Protein AF-A0A1C7MEY6-F1 (afdb_monomer_lite)

Structure (mmCIF, N/CA/C/O backbone):
data_AF-A0A1C7MEY6-F1
#
_entry.id   AF-A0A1C7MEY6-F1
#
loop_
_atom_site.group_PDB
_atom_site.id
_atom_site.type_symbol
_atom_site.label_atom_id
_atom_site.label_alt_id
_atom_site.label_comp_id
_atom_site.label_asym_id
_atom_site.label_entity_id
_atom_site.label_seq_id
_atom_site.pdbx_PDB_ins_code
_atom_site.Cartn_x
_atom_site.Cartn_y
_atom_site.Cartn_z
_atom_site.occupancy
_atom_site.B_iso_or_equiv
_atom_site.auth_seq_id
_atom_site.auth_comp_id
_atom_site.auth_asym_id
_atom_site.auth_atom_id
_atom_site.pdbx_PDB_model_num
ATOM 1 N N . MET A 1 1 ? 3.819 -22.939 17.090 1.00 48.06 1 MET A N 1
ATOM 2 C CA . MET A 1 1 ? 5.158 -22.625 16.542 1.00 48.06 1 MET A CA 1
ATOM 3 C C . MET A 1 1 ? 5.242 -21.118 16.345 1.00 48.06 1 MET A C 1
ATOM 5 O O . MET A 1 1 ? 4.515 -20.594 15.515 1.00 48.06 1 MET A O 1
ATOM 9 N N . ILE A 1 2 ? 6.029 -20.405 17.155 1.00 56.19 2 ILE A N 1
ATOM 10 C CA . ILE A 1 2 ? 6.169 -18.945 17.036 1.00 56.19 2 ILE A CA 1
ATOM 11 C C . ILE A 1 2 ? 7.310 -18.675 16.053 1.00 56.19 2 ILE A C 1
ATOM 13 O O . ILE A 1 2 ? 8.480 -18.880 16.376 1.00 56.19 2 ILE A O 1
ATOM 17 N N . ILE A 1 3 ? 6.965 -18.280 14.828 1.00 60.28 3 ILE A N 1
ATOM 18 C CA . ILE A 1 3 ? 7.944 -17.918 13.801 1.00 60.28 3 ILE A CA 1
ATOM 19 C C . ILE A 1 3 ? 8.530 -16.557 14.187 1.00 60.28 3 ILE A C 1
ATOM 21 O O . ILE A 1 3 ? 7.799 -15.582 14.352 1.00 60.28 3 ILE A O 1
ATOM 25 N N . LYS A 1 4 ? 9.855 -16.491 14.370 1.00 66.38 4 LYS A N 1
ATOM 26 C CA . LYS A 1 4 ? 10.546 -15.222 14.644 1.00 66.38 4 LYS A CA 1
ATOM 27 C C . LYS A 1 4 ? 10.283 -14.245 13.481 1.00 66.38 4 LYS A C 1
ATOM 29 O O . LYS A 1 4 ? 10.311 -14.696 12.338 1.00 66.38 4 LYS A O 1
ATOM 34 N N . PRO A 1 5 ? 10.099 -12.933 13.723 1.00 56.31 5 PRO A N 1
ATOM 35 C CA . PRO A 1 5 ? 9.777 -11.957 12.672 1.00 56.31 5 PRO A CA 1
ATOM 36 C C . PRO A 1 5 ? 10.728 -12.004 11.467 1.00 56.31 5 PRO A C 1
ATOM 38 O O . PRO A 1 5 ? 10.293 -11.853 10.333 1.00 56.31 5 PRO A O 1
ATOM 41 N N . ASN A 1 6 ? 12.007 -12.311 11.700 1.00 60.78 6 ASN A N 1
ATOM 42 C CA . ASN A 1 6 ? 13.038 -12.400 10.662 1.00 60.78 6 ASN A CA 1
ATOM 43 C C . ASN A 1 6 ? 12.956 -13.669 9.788 1.00 60.78 6 ASN A C 1
ATOM 45 O O . ASN A 1 6 ? 13.716 -13.792 8.835 1.00 60.78 6 ASN A O 1
ATOM 49 N N . HIS A 1 7 ? 12.068 -14.614 10.105 1.00 66.75 7 HIS A N 1
ATOM 50 C CA . HIS A 1 7 ? 11.849 -15.844 9.336 1.00 66.75 7 HIS A CA 1
ATOM 51 C C . HIS A 1 7 ? 10.564 -15.816 8.503 1.00 66.75 7 HIS A C 1
ATOM 53 O O . HIS A 1 7 ? 10.300 -16.771 7.778 1.00 66.75 7 HIS A O 1
ATOM 59 N N . VAL A 1 8 ? 9.758 -14.751 8.591 1.00 67.25 8 VAL A N 1
ATOM 60 C CA . VAL A 1 8 ? 8.587 -14.597 7.722 1.00 67.25 8 VAL A CA 1
ATOM 61 C C . VAL A 1 8 ? 9.053 -13.941 6.419 1.00 67.25 8 VAL A C 1
ATOM 63 O O . VAL A 1 8 ? 9.428 -12.762 6.437 1.00 67.25 8 VAL A O 1
ATOM 66 N N . PRO A 1 9 ? 9.063 -14.668 5.287 1.00 68.50 9 PRO A N 1
ATOM 67 C CA . PRO A 1 9 ? 9.453 -14.083 4.014 1.00 68.50 9 PRO 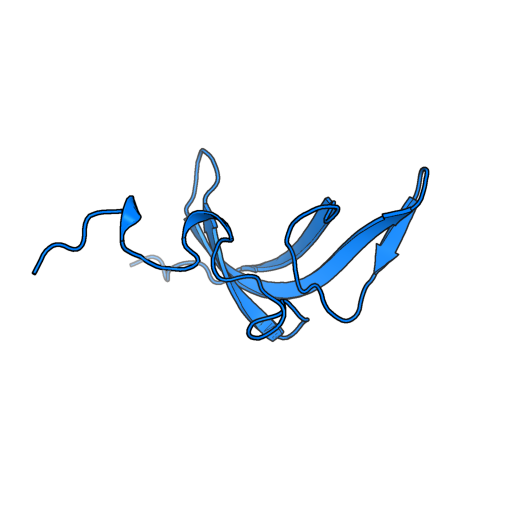A CA 1
ATOM 68 C C . PRO A 1 9 ? 8.537 -12.900 3.683 1.00 68.50 9 PRO A C 1
ATOM 70 O O . PRO A 1 9 ? 7.351 -12.900 4.009 1.00 68.50 9 PRO A O 1
ATOM 73 N N . ASN A 1 10 ? 9.095 -11.875 3.040 1.00 68.62 10 ASN A N 1
ATOM 74 C CA . ASN A 1 10 ? 8.367 -10.691 2.571 1.00 68.62 10 ASN A CA 1
ATOM 75 C C . ASN A 1 10 ? 7.758 -9.789 3.662 1.00 68.62 10 ASN A C 1
ATOM 77 O O . ASN A 1 10 ? 7.041 -8.842 3.335 1.00 68.62 10 ASN A O 1
ATOM 81 N N . ILE A 1 11 ? 8.068 -9.992 4.949 1.00 75.38 11 ILE A N 1
ATOM 82 C CA . ILE A 1 11 ? 7.592 -9.082 6.005 1.00 75.38 11 ILE A CA 1
ATOM 83 C C . ILE A 1 11 ? 8.165 -7.667 5.834 1.00 75.38 11 ILE A C 1
ATOM 85 O O . ILE A 1 11 ? 7.443 -6.679 5.965 1.00 75.38 11 ILE A O 1
ATOM 89 N N . ALA A 1 12 ? 9.442 -7.571 5.445 1.00 76.25 12 ALA A N 1
ATOM 90 C CA . ALA A 1 12 ? 10.113 -6.304 5.163 1.00 76.25 12 ALA A CA 1
ATOM 91 C C . ALA A 1 12 ? 9.508 -5.597 3.940 1.00 76.25 12 ALA A C 1
ATOM 93 O O . ALA A 1 12 ? 9.414 -4.372 3.921 1.00 76.25 12 ALA A O 1
ATOM 94 N N . SER A 1 13 ? 9.038 -6.366 2.952 1.00 81.62 13 SER A N 1
ATOM 95 C CA . SER A 1 13 ? 8.363 -5.834 1.768 1.00 81.62 13 SER A CA 1
ATOM 96 C C . SER A 1 13 ? 6.859 -5.639 1.949 1.00 81.62 13 SER A C 1
ATOM 98 O O . SER A 1 13 ? 6.186 -5.210 1.014 1.00 81.62 13 SER A O 1
ATOM 100 N N . ARG A 1 14 ? 6.318 -5.931 3.144 1.00 87.12 14 ARG A N 1
ATOM 101 C CA . ARG A 1 14 ? 4.873 -5.932 3.440 1.00 87.12 14 ARG A CA 1
ATOM 102 C C . ARG A 1 14 ? 4.074 -6.790 2.452 1.00 87.12 14 ARG A C 1
ATOM 104 O O . ARG A 1 14 ? 2.959 -6.439 2.086 1.00 87.12 14 ARG A O 1
ATOM 111 N N . ASN A 1 15 ? 4.675 -7.892 2.008 1.00 88.31 15 ASN A N 1
ATOM 112 C CA . ASN A 1 15 ? 4.161 -8.781 0.969 1.00 88.31 15 ASN A CA 1
ATOM 113 C C . ASN A 1 15 ? 3.939 -8.125 -0.409 1.00 88.31 15 ASN A C 1
ATOM 115 O O . ASN A 1 15 ? 3.245 -8.694 -1.243 1.00 88.31 15 ASN A O 1
ATOM 119 N N . VAL A 1 16 ? 4.549 -6.968 -0.679 1.00 91.12 16 VAL A N 1
ATOM 120 C CA . VAL A 1 16 ? 4.528 -6.333 -2.004 1.00 91.12 16 VAL A CA 1
ATOM 121 C C . VAL A 1 16 ? 5.747 -6.802 -2.793 1.00 91.12 16 VAL A C 1
ATOM 123 O O . VAL A 1 16 ? 6.885 -6.571 -2.380 1.00 91.12 16 VAL A O 1
ATOM 126 N N . SER A 1 17 ? 5.520 -7.488 -3.910 1.00 91.44 17 SER A N 1
ATOM 127 C CA . SER A 1 17 ? 6.580 -8.039 -4.766 1.00 91.44 17 SER A CA 1
ATOM 128 C C . SER A 1 17 ? 6.118 -8.150 -6.222 1.00 91.44 17 SER A C 1
ATOM 130 O O . SER A 1 17 ? 4.978 -7.827 -6.535 1.00 91.44 17 SER A O 1
ATOM 132 N N . GLN A 1 18 ? 6.978 -8.639 -7.121 1.00 90.62 18 GLN A N 1
ATOM 133 C CA . GLN A 1 18 ? 6.574 -8.945 -8.502 1.00 90.62 18 GLN A CA 1
ATOM 134 C C . GLN A 1 18 ? 5.513 -10.049 -8.589 1.00 90.62 18 GLN A C 1
ATOM 136 O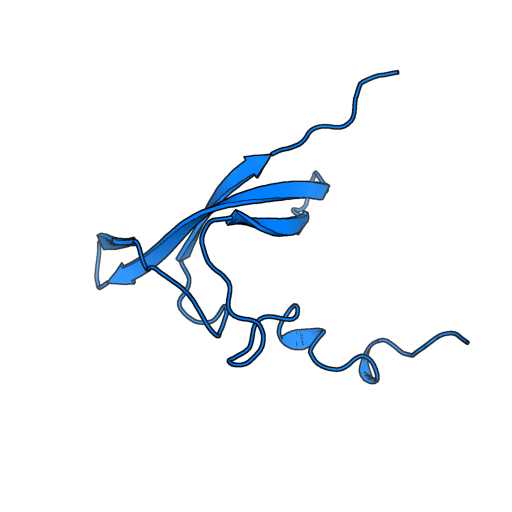 O . GLN A 1 18 ? 4.710 -10.040 -9.511 1.00 90.62 18 GLN A O 1
ATOM 141 N N . ILE A 1 19 ? 5.505 -10.982 -7.633 1.00 91.81 19 ILE A N 1
ATOM 142 C CA . ILE A 1 19 ? 4.533 -12.083 -7.583 1.00 91.81 19 ILE A CA 1
ATOM 143 C C . ILE A 1 19 ? 3.217 -11.602 -6.954 1.00 91.81 19 ILE A C 1
ATOM 145 O O . ILE A 1 19 ? 2.143 -12.009 -7.380 1.00 91.81 19 ILE A O 1
ATOM 149 N N . ASN A 1 20 ? 3.314 -10.702 -5.970 1.00 91.56 20 ASN A N 1
ATOM 150 C CA . ASN A 1 20 ? 2.182 -10.111 -5.256 1.00 91.56 20 ASN A CA 1
ATOM 151 C C . ASN A 1 20 ? 2.205 -8.577 -5.409 1.00 91.56 20 ASN A C 1
ATOM 153 O O . ASN A 1 20 ? 2.595 -7.877 -4.464 1.00 91.56 20 ASN A O 1
ATOM 157 N N . PRO A 1 21 ? 1.881 -8.031 -6.595 1.00 94.50 21 PRO A N 1
ATOM 158 C CA . PRO A 1 21 ? 1.835 -6.590 -6.791 1.00 94.50 21 PRO 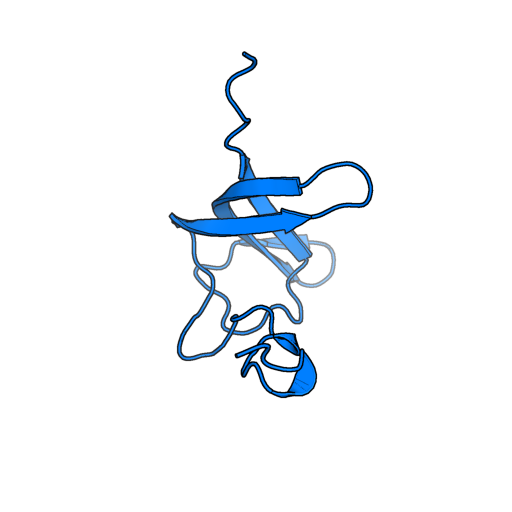A CA 1
ATOM 159 C C . PRO A 1 21 ? 0.602 -5.986 -6.110 1.00 94.50 21 PRO A C 1
ATOM 161 O O . PRO A 1 21 ? -0.432 -6.631 -5.958 1.00 94.50 21 PRO A O 1
ATOM 164 N N . LEU A 1 22 ? 0.696 -4.715 -5.723 1.00 94.38 22 LEU A N 1
ATOM 165 C CA . LEU A 1 22 ? -0.473 -3.934 -5.323 1.00 94.38 22 LEU A CA 1
ATOM 166 C C . LEU A 1 22 ? -1.172 -3.384 -6.559 1.00 94.38 22 LEU A C 1
ATOM 168 O O . LEU A 1 22 ? -0.516 -2.776 -7.396 1.00 94.38 22 LEU A O 1
ATOM 172 N N . HIS A 1 23 ? -2.488 -3.506 -6.625 1.00 96.00 23 HIS A N 1
ATOM 173 C CA . HIS A 1 23 ? -3.333 -2.908 -7.657 1.00 96.00 23 HIS A CA 1
ATOM 174 C C . HIS A 1 23 ? -4.675 -2.469 -7.037 1.00 96.00 23 HIS A C 1
ATOM 176 O O . HIS A 1 23 ? -4.985 -2.858 -5.902 1.00 96.00 23 HIS A O 1
ATOM 182 N N . PRO A 1 24 ? -5.488 -1.645 -7.723 1.00 97.25 24 PRO A N 1
ATOM 183 C CA . PRO A 1 24 ? -6.854 -1.373 -7.285 1.00 97.25 24 PRO A CA 1
ATOM 184 C C . PRO A 1 24 ? -7.642 -2.678 -7.083 1.00 97.25 24 PRO A C 1
ATOM 186 O O . PRO A 1 24 ? -7.472 -3.634 -7.841 1.00 97.25 24 PRO A O 1
ATOM 189 N N . GLY A 1 25 ? -8.462 -2.734 -6.036 1.00 97.00 25 GLY A N 1
ATOM 190 C CA . GLY A 1 25 ? -9.178 -3.933 -5.589 1.00 97.00 25 GLY A CA 1
ATOM 191 C C . GLY A 1 25 ? -8.404 -4.818 -4.603 1.00 97.00 25 GLY A C 1
ATOM 192 O O . GLY A 1 25 ? -8.999 -5.695 -3.981 1.00 97.00 25 GLY A O 1
ATOM 193 N N . CYS A 1 26 ? -7.097 -4.602 -4.395 1.00 95.38 26 CYS A N 1
ATOM 194 C CA . CYS A 1 26 ? -6.378 -5.294 -3.321 1.00 95.38 26 CYS A CA 1
ATOM 195 C C . CYS A 1 26 ? -6.881 -4.852 -1.941 1.00 95.38 26 CYS A C 1
ATOM 197 O O . CYS A 1 26 ? -7.113 -3.665 -1.702 1.00 95.38 26 CYS A O 1
ATOM 199 N N . PHE A 1 27 ? -6.933 -5.791 -0.996 1.00 94.75 27 PHE A N 1
ATOM 200 C CA . PHE A 1 27 ? -7.206 -5.496 0.409 1.00 94.75 27 PHE A CA 1
ATOM 201 C C . PHE A 1 27 ? -5.909 -5.282 1.184 1.00 94.75 27 PHE A C 1
ATOM 203 O O . PHE A 1 27 ? -4.944 -6.034 1.042 1.00 94.75 27 PHE A O 1
ATOM 210 N N . VAL A 1 28 ? -5.892 -4.257 2.032 1.00 92.38 28 VAL A N 1
ATOM 211 C CA . VAL A 1 28 ? -4.735 -3.881 2.841 1.00 92.38 28 VAL A CA 1
ATOM 212 C C . VAL A 1 28 ? -5.109 -3.726 4.304 1.00 92.38 28 VAL A C 1
ATOM 214 O O . VAL A 1 28 ? -6.177 -3.227 4.657 1.00 92.38 28 VAL A O 1
ATOM 217 N N . ILE A 1 29 ? -4.166 -4.110 5.158 1.00 92.19 29 ILE A N 1
ATOM 218 C CA . ILE A 1 29 ? -4.172 -3.779 6.576 1.00 92.19 29 ILE A CA 1
ATOM 219 C C . ILE A 1 29 ? -3.228 -2.597 6.760 1.00 92.19 29 ILE A C 1
ATOM 221 O O . ILE A 1 29 ? -2.020 -2.706 6.549 1.00 92.19 29 ILE A O 1
ATOM 225 N N . MET A 1 30 ? -3.776 -1.460 7.163 1.00 88.25 30 MET A N 1
ATOM 226 C CA . MET A 1 30 ? -3.025 -0.230 7.356 1.00 88.25 30 MET A CA 1
ATOM 227 C C . MET A 1 30 ? -2.987 0.137 8.830 1.00 88.25 30 MET A C 1
ATOM 229 O O . MET A 1 30 ? -3.985 0.060 9.541 1.00 88.25 30 MET A O 1
ATOM 233 N N . LYS A 1 31 ? -1.818 0.579 9.289 1.00 87.44 31 LYS A N 1
ATOM 234 C CA . LYS A 1 31 ? -1.605 1.044 10.657 1.00 87.44 31 LYS A CA 1
ATOM 235 C C . LYS A 1 31 ? -0.937 2.407 10.623 1.00 87.44 31 LYS A C 1
ATOM 237 O O . LYS A 1 31 ? 0.125 2.567 10.023 1.00 87.44 31 LYS A O 1
ATOM 242 N N . ASN A 1 32 ? -1.546 3.382 11.287 1.00 84.94 32 ASN A N 1
ATOM 243 C CA . ASN A 1 32 ? -0.909 4.654 11.613 1.00 84.94 32 ASN A CA 1
ATOM 244 C C . ASN A 1 32 ? -0.715 4.758 13.141 1.00 84.94 32 ASN A C 1
ATOM 246 O O . ASN A 1 32 ? -0.952 3.797 13.871 1.00 84.94 32 ASN A O 1
ATOM 250 N N . LYS A 1 33 ? -0.247 5.911 13.641 1.00 90.56 33 LYS A N 1
ATOM 251 C CA . LYS A 1 33 ? 0.009 6.105 15.083 1.00 90.56 33 LYS A CA 1
ATOM 252 C C . LYS A 1 33 ? -1.247 5.999 15.962 1.00 90.56 33 LYS A C 1
ATOM 254 O O . LYS A 1 33 ? -1.111 5.758 17.152 1.00 90.56 33 LYS A O 1
ATOM 259 N N . LYS A 1 34 ? -2.436 6.227 15.400 1.00 88.81 34 LYS A N 1
ATOM 260 C CA . LYS A 1 34 ? -3.704 6.318 16.138 1.00 88.81 34 LYS A CA 1
ATOM 261 C C . LYS A 1 34 ? -4.602 5.103 15.925 1.00 88.81 34 LYS A C 1
ATOM 263 O O . LYS A 1 34 ? -5.271 4.674 16.853 1.00 88.81 34 LYS A O 1
ATOM 268 N N . CYS A 1 35 ? -4.635 4.569 14.708 1.00 85.19 35 CYS A N 1
ATOM 269 C CA . CYS A 1 35 ? -5.625 3.590 14.286 1.00 85.19 35 CYS A CA 1
ATOM 270 C C . CYS A 1 35 ? -5.007 2.518 13.390 1.00 85.19 35 CYS A C 1
ATOM 272 O O . CYS A 1 35 ? -4.029 2.746 12.669 1.00 85.19 35 CYS A O 1
ATOM 274 N N . MET A 1 36 ? -5.652 1.358 13.406 1.00 90.44 36 MET A N 1
ATOM 275 C CA . MET A 1 36 ? -5.461 0.281 12.450 1.00 90.44 36 MET A CA 1
ATOM 276 C C . MET A 1 36 ? -6.780 0.079 11.714 1.00 90.44 36 MET A C 1
ATOM 278 O O . MET A 1 36 ? -7.838 0.112 12.336 1.00 90.44 36 MET A O 1
ATOM 282 N N . TYR A 1 37 ? -6.717 -0.081 10.401 1.00 89.12 37 TYR A N 1
ATOM 283 C CA . TYR A 1 37 ? -7.893 -0.235 9.560 1.00 89.12 37 TYR A CA 1
ATOM 284 C C . TYR A 1 37 ? -7.641 -1.263 8.463 1.00 89.12 37 TYR A C 1
ATOM 286 O O . TYR A 1 37 ? -6.513 -1.436 7.995 1.00 89.12 37 TYR A O 1
ATOM 294 N N . ILE A 1 38 ? -8.715 -1.938 8.067 1.00 93.12 38 ILE A N 1
ATOM 295 C CA . ILE A 1 38 ? -8.757 -2.775 6.872 1.00 93.12 38 ILE A CA 1
ATOM 296 C C . ILE A 1 38 ? -9.397 -1.929 5.776 1.00 93.12 38 ILE A C 1
ATOM 298 O O . ILE A 1 38 ? -10.353 -1.195 6.029 1.00 93.12 38 ILE A O 1
ATOM 302 N N . GLY A 1 39 ? -8.864 -1.992 4.564 1.00 94.88 39 GLY A N 1
ATOM 303 C CA . GLY A 1 39 ? -9.428 -1.260 3.442 1.00 94.88 39 GLY A CA 1
ATOM 304 C C . GLY A 1 39 ? -9.139 -1.906 2.102 1.00 94.88 39 GLY A C 1
ATOM 305 O O . GLY A 1 39 ? -8.305 -2.800 1.998 1.00 94.88 39 GLY A O 1
ATOM 306 N N . GLU A 1 40 ? -9.837 -1.428 1.085 1.00 97.25 40 GLU A N 1
ATOM 307 C CA . GLU A 1 40 ? -9.655 -1.786 -0.318 1.00 97.25 40 GLU A CA 1
ATOM 308 C C . GLU A 1 40 ? -8.951 -0.630 -1.043 1.00 97.25 40 GLU A C 1
ATOM 310 O O . GLU A 1 40 ? -9.308 0.541 -0.860 1.00 97.25 40 GLU A O 1
ATOM 315 N N . ILE A 1 41 ? -7.942 -0.944 -1.856 1.00 96.31 41 ILE A N 1
ATOM 316 C CA . ILE A 1 41 ? -7.245 0.042 -2.685 1.00 96.31 41 ILE A CA 1
ATOM 317 C C . ILE A 1 41 ? -8.163 0.490 -3.819 1.00 96.31 41 ILE A C 1
ATOM 319 O O . ILE A 1 41 ? -8.602 -0.321 -4.625 1.00 96.31 41 ILE A O 1
ATOM 323 N N . LEU A 1 42 ? -8.398 1.797 -3.916 1.00 97.50 42 LEU A N 1
ATOM 324 C CA . LEU A 1 42 ? -9.138 2.410 -5.020 1.00 97.50 42 LEU A CA 1
ATOM 325 C C . LEU A 1 42 ? -8.204 2.914 -6.123 1.00 97.50 42 LEU A C 1
ATOM 327 O O . LEU A 1 42 ? -8.535 2.811 -7.298 1.00 97.50 42 LEU A O 1
ATOM 331 N N . ASP A 1 43 ? -7.048 3.467 -5.748 1.00 97.19 43 ASP A N 1
ATOM 332 C CA . ASP A 1 43 ? -6.051 3.978 -6.690 1.00 97.19 43 ASP A CA 1
ATOM 333 C C . ASP A 1 43 ? -4.663 4.068 -6.027 1.00 97.19 43 ASP A C 1
ATOM 335 O O . ASP A 1 43 ? -4.540 4.154 -4.797 1.00 97.19 43 ASP A O 1
ATOM 339 N N . LEU A 1 44 ? -3.615 4.047 -6.848 1.00 96.25 44 LEU A N 1
ATOM 340 C CA . LEU A 1 44 ? -2.204 4.025 -6.461 1.00 96.25 44 LEU A CA 1
ATOM 341 C C . LEU A 1 44 ? -1.478 5.184 -7.123 1.00 96.25 44 LEU A C 1
ATOM 343 O O . LEU A 1 44 ? -1.572 5.347 -8.333 1.00 96.25 44 LEU A O 1
ATOM 347 N N . TYR A 1 45 ? -0.673 5.932 -6.368 1.00 96.12 45 TYR A N 1
ATOM 348 C CA . TYR A 1 45 ? 0.014 7.101 -6.915 1.00 96.12 45 TYR A CA 1
ATOM 349 C C . TYR A 1 45 ? 1.523 7.049 -6.726 1.00 96.12 45 TYR A C 1
ATOM 351 O O . TYR A 1 45 ? 2.028 6.853 -5.615 1.00 96.12 45 TYR A O 1
ATOM 359 N N . LYS A 1 46 ? 2.257 7.338 -7.802 1.00 94.50 46 LYS A N 1
ATOM 360 C CA . LYS A 1 46 ? 3.699 7.612 -7.762 1.00 94.50 46 LYS A CA 1
ATOM 361 C C . LYS A 1 46 ? 3.977 9.084 -8.021 1.00 94.50 46 LYS A C 1
ATOM 363 O O . LYS A 1 46 ? 3.290 9.734 -8.809 1.00 94.50 46 LYS A O 1
ATOM 368 N N . LYS A 1 47 ? 5.012 9.608 -7.366 1.00 91.38 47 LYS A N 1
ATOM 369 C CA . LYS A 1 47 ? 5.476 10.976 -7.590 1.00 91.38 47 LYS A CA 1
ATOM 370 C C . LYS A 1 47 ? 6.234 11.030 -8.909 1.00 91.38 47 LYS A C 1
ATOM 372 O O . LYS A 1 47 ? 7.219 10.322 -9.093 1.00 91.38 47 LYS A O 1
ATOM 377 N N . 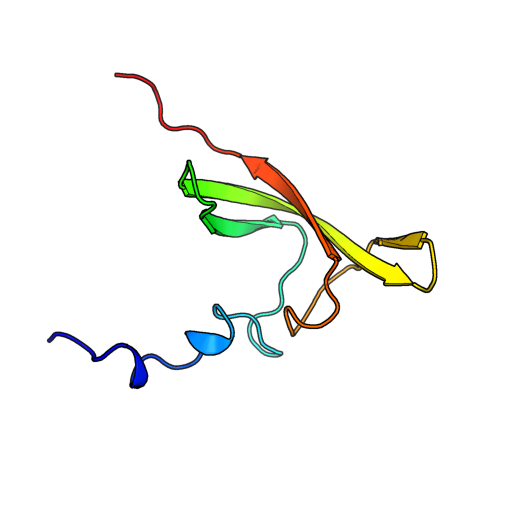VAL A 1 48 ? 5.793 11.910 -9.796 1.00 88.75 48 VAL A N 1
ATOM 378 C CA . VAL A 1 48 ? 6.458 12.245 -11.054 1.00 88.75 48 VAL A CA 1
ATOM 379 C C . VAL A 1 48 ? 6.786 13.735 -10.991 1.00 88.75 48 VAL A C 1
ATOM 381 O O . VAL A 1 48 ? 5.923 14.595 -11.180 1.00 88.75 48 VAL A O 1
ATOM 384 N N . SER A 1 49 ? 8.042 14.055 -10.661 1.00 87.75 49 SER A N 1
ATOM 385 C CA . SER A 1 49 ? 8.497 15.430 -10.403 1.00 87.75 49 SER A CA 1
ATOM 386 C C . SER A 1 49 ? 7.681 16.117 -9.289 1.00 87.75 49 SER A C 1
ATOM 388 O O . SER A 1 49 ? 7.757 15.704 -8.132 1.00 87.75 49 SER A O 1
ATOM 390 N N . ARG A 1 50 ? 6.902 17.160 -9.605 1.00 90.56 50 ARG A N 1
ATOM 391 C CA . ARG A 1 50 ? 6.031 17.896 -8.666 1.00 90.56 50 ARG A CA 1
ATOM 392 C C . ARG A 1 50 ? 4.572 17.428 -8.678 1.00 90.56 50 ARG A C 1
ATOM 394 O O . ARG A 1 50 ? 3.750 18.024 -7.993 1.00 90.56 50 ARG A O 1
ATOM 401 N N . ARG A 1 51 ? 4.236 16.405 -9.469 1.00 90.12 51 ARG A N 1
ATOM 402 C CA . ARG A 1 51 ? 2.873 15.868 -9.602 1.00 90.12 51 ARG A CA 1
ATOM 403 C C . ARG A 1 51 ? 2.830 14.404 -9.183 1.00 90.12 51 ARG A C 1
ATOM 405 O O . ARG A 1 51 ? 3.867 13.772 -8.991 1.00 90.12 51 ARG A O 1
ATOM 412 N N . HIS A 1 52 ? 1.623 13.871 -9.054 1.00 92.75 52 HIS A N 1
ATOM 413 C CA . HIS A 1 52 ? 1.389 12.477 -8.708 1.00 92.75 52 HIS A CA 1
ATOM 414 C C . HIS A 1 52 ? 0.502 11.843 -9.771 1.00 92.75 52 HIS A C 1
ATOM 416 O O . HIS A 1 52 ? -0.551 12.384 -10.099 1.00 92.75 52 HIS A O 1
ATOM 422 N N . GLY A 1 53 ? 0.981 10.747 -10.354 1.00 93.19 53 GLY A N 1
ATOM 423 C CA . GLY A 1 53 ? 0.281 10.011 -11.402 1.00 93.19 53 GLY A CA 1
ATOM 424 C C . GLY A 1 53 ? -0.289 8.712 -10.855 1.00 93.19 53 GLY A C 1
ATOM 425 O O . GLY A 1 53 ? 0.399 8.030 -10.089 1.00 93.19 53 GLY A O 1
ATOM 426 N N . SER A 1 54 ? -1.521 8.393 -11.255 1.00 95.00 54 SER A N 1
ATOM 427 C CA . SER A 1 54 ? -2.122 7.081 -11.009 1.00 95.00 54 SER A CA 1
ATOM 428 C C . SER A 1 54 ? -1.332 6.000 -11.751 1.00 95.00 54 SER A C 1
ATOM 430 O O . SER A 1 54 ? -0.849 6.218 -12.868 1.00 95.00 54 SER A O 1
ATOM 432 N N . VAL A 1 55 ? -1.167 4.844 -11.118 1.00 95.12 55 VAL A N 1
ATOM 433 C CA . VAL A 1 55 ? -0.511 3.670 -11.693 1.00 95.12 55 VAL A CA 1
ATOM 434 C C . VAL A 1 55 ? -1.405 2.448 -11.533 1.00 95.12 55 VAL A C 1
ATOM 436 O O . VAL A 1 55 ? -2.060 2.274 -10.511 1.00 95.12 55 VAL A O 1
ATOM 439 N N . LYS A 1 56 ? -1.410 1.577 -12.546 1.00 95.38 56 LYS A N 1
ATOM 440 C CA . LYS A 1 56 ? -2.263 0.379 -12.556 1.00 95.38 56 LYS A CA 1
ATOM 441 C C . LYS A 1 56 ? -1.865 -0.636 -11.488 1.00 95.38 56 LYS A C 1
ATOM 443 O O . LYS A 1 56 ? -2.730 -1.260 -10.888 1.00 95.38 56 LYS A O 1
ATOM 448 N N . GLU A 1 57 ? -0.565 -0.786 -11.256 1.00 95.38 57 GLU A N 1
ATOM 449 C CA . GLU A 1 57 ? -0.033 -1.714 -10.268 1.00 95.38 57 GLU A CA 1
ATOM 450 C C . GLU A 1 57 ? 1.354 -1.293 -9.773 1.00 95.38 57 GLU A C 1
ATOM 452 O O . GLU A 1 57 ? 2.055 -0.494 -10.410 1.00 95.38 57 GLU A O 1
ATOM 457 N N . VAL A 1 58 ? 1.770 -1.845 -8.631 1.00 94.06 58 VAL A N 1
ATOM 458 C CA . VAL A 1 58 ? 3.096 -1.630 -8.060 1.00 94.06 58 VAL A CA 1
ATOM 459 C C . VAL A 1 58 ? 3.658 -2.905 -7.438 1.00 94.06 58 VAL A C 1
ATOM 461 O O . VAL A 1 58 ? 3.169 -3.391 -6.424 1.00 94.06 58 VAL A O 1
ATOM 464 N N . ALA A 1 59 ? 4.764 -3.390 -8.002 1.00 93.44 59 ALA A N 1
ATOM 465 C CA . ALA A 1 59 ? 5.511 -4.554 -7.513 1.00 93.44 59 ALA A CA 1
ATOM 466 C C . ALA A 1 59 ? 6.487 -4.246 -6.355 1.00 93.44 59 ALA A C 1
ATOM 468 O O . ALA A 1 59 ? 7.197 -5.125 -5.874 1.00 93.44 59 ALA A O 1
ATOM 469 N N . SER A 1 60 ? 6.572 -2.987 -5.921 1.00 89.44 60 SER A N 1
ATOM 470 C CA . SER A 1 60 ? 7.384 -2.548 -4.782 1.00 89.44 60 SER A CA 1
ATOM 471 C C . SER A 1 60 ? 6.765 -1.302 -4.170 1.00 89.44 60 SER A C 1
ATOM 473 O O . SER A 1 60 ? 6.399 -0.377 -4.888 1.00 89.44 60 SER A O 1
ATOM 475 N N . TYR A 1 61 ? 6.693 -1.223 -2.844 1.00 85.62 61 TYR A N 1
ATOM 476 C CA . TYR A 1 61 ? 6.213 -0.005 -2.184 1.00 85.62 61 TYR A CA 1
ATOM 477 C C . TYR A 1 61 ? 7.182 1.186 -2.355 1.00 85.62 61 TYR A C 1
ATOM 479 O O . TYR A 1 61 ? 6.818 2.323 -2.056 1.00 85.62 61 TYR A O 1
ATOM 487 N N . SER A 1 62 ? 8.409 0.951 -2.841 1.00 85.69 62 SER A N 1
ATOM 488 C CA . SER A 1 62 ? 9.384 2.010 -3.111 1.00 85.69 62 SER A CA 1
ATOM 489 C C . SER A 1 62 ? 8.898 2.960 -4.211 1.00 85.69 62 SER A C 1
ATOM 491 O O . SER A 1 62 ? 8.424 2.542 -5.270 1.00 85.69 62 SER A O 1
ATOM 493 N N . GLY A 1 63 ? 9.009 4.265 -3.957 1.00 84.25 63 GLY A N 1
ATOM 494 C CA . GLY A 1 63 ? 8.575 5.317 -4.883 1.00 84.25 63 GLY A CA 1
ATOM 495 C C . GLY A 1 63 ? 7.060 5.537 -4.944 1.00 84.25 63 GLY A C 1
ATOM 496 O O . GLY A 1 63 ? 6.603 6.457 -5.628 1.00 84.25 63 GLY A O 1
ATOM 497 N N . LEU A 1 64 ? 6.272 4.744 -4.217 1.00 90.38 64 LEU A N 1
ATOM 498 C CA . LEU A 1 64 ? 4.865 5.039 -4.021 1.00 90.38 64 LEU A CA 1
ATOM 499 C C . LEU A 1 64 ? 4.709 6.240 -3.079 1.00 90.38 64 LEU A C 1
ATOM 501 O O . LEU A 1 64 ? 5.378 6.344 -2.055 1.00 90.38 64 LEU A O 1
ATOM 505 N N . SER A 1 65 ? 3.820 7.159 -3.442 1.00 92.50 65 SER A N 1
ATOM 506 C CA . SER A 1 65 ? 3.524 8.352 -2.649 1.00 92.50 65 SER A CA 1
ATOM 507 C C . SER A 1 65 ? 2.331 8.155 -1.728 1.00 92.50 65 SER A C 1
ATOM 509 O O . SER A 1 65 ? 2.429 8.428 -0.535 1.00 92.50 65 SER A O 1
ATOM 511 N N . TYR A 1 66 ? 1.206 7.701 -2.280 1.00 90.88 66 TYR A N 1
ATOM 512 C CA . TYR A 1 66 ? -0.039 7.529 -1.538 1.00 90.88 66 TYR A CA 1
ATOM 513 C C . TYR A 1 66 ? -0.949 6.494 -2.197 1.00 90.88 66 TYR A C 1
ATOM 515 O O . TYR A 1 66 ? -0.774 6.133 -3.364 1.00 90.88 66 TYR A O 1
ATOM 523 N N . PHE A 1 67 ? -1.930 6.056 -1.413 1.00 91.12 67 PHE A N 1
ATOM 524 C CA . PHE A 1 67 ? -3.030 5.192 -1.814 1.00 91.12 67 PHE A CA 1
ATOM 525 C C . PHE A 1 67 ? -4.344 5.922 -1.555 1.00 91.12 67 PHE A C 1
ATOM 527 O O . PHE A 1 67 ? -4.494 6.541 -0.498 1.00 91.12 67 PHE A O 1
ATOM 534 N N . SER A 1 68 ? -5.309 5.775 -2.455 1.00 94.81 68 SER A N 1
ATOM 535 C CA . SER A 1 68 ? -6.714 6.025 -2.130 1.00 94.81 68 SER A CA 1
ATOM 536 C C . SER A 1 68 ? -7.309 4.737 -1.573 1.00 94.81 68 SER A C 1
ATOM 538 O O . SER A 1 68 ? -7.176 3.686 -2.197 1.00 94.81 68 SER A O 1
ATOM 540 N N . LEU A 1 69 ? -7.940 4.800 -0.399 1.00 94.50 69 LEU A N 1
ATOM 541 C CA . LEU A 1 69 ? -8.469 3.625 0.296 1.00 94.50 69 LEU A CA 1
ATOM 542 C C . LEU A 1 69 ? -9.949 3.798 0.623 1.00 94.50 69 LEU A C 1
ATOM 544 O O . LEU A 1 69 ? -10.343 4.805 1.212 1.00 94.50 69 LEU A O 1
ATOM 548 N N . ARG A 1 70 ? -10.748 2.772 0.326 1.00 96.12 70 ARG A N 1
ATOM 549 C CA . ARG A 1 70 ? -12.056 2.572 0.955 1.00 96.12 70 ARG A CA 1
ATOM 550 C C . ARG A 1 70 ? -11.824 1.852 2.277 1.00 96.12 70 ARG A C 1
ATOM 552 O O . ARG A 1 70 ? -11.349 0.721 2.278 1.00 96.12 70 ARG A O 1
ATOM 559 N N . VAL A 1 71 ? -12.120 2.510 3.392 1.00 93.19 71 VAL A N 1
ATOM 560 C CA . VAL A 1 71 ? -11.875 1.964 4.733 1.00 93.19 71 VAL A CA 1
ATOM 561 C C . VAL A 1 71 ? -13.113 1.240 5.255 1.00 93.19 71 VAL A C 1
ATOM 563 O O . VAL A 1 71 ? -14.208 1.798 5.239 1.00 93.19 71 VAL A O 1
ATOM 566 N N . PHE A 1 72 ? -12.924 0.024 5.766 1.00 91.81 72 PHE A N 1
ATOM 567 C CA . PHE A 1 72 ? -13.942 -0.730 6.490 1.00 91.81 72 PHE A CA 1
ATOM 568 C C . PHE A 1 72 ? -13.755 -0.494 7.988 1.00 91.81 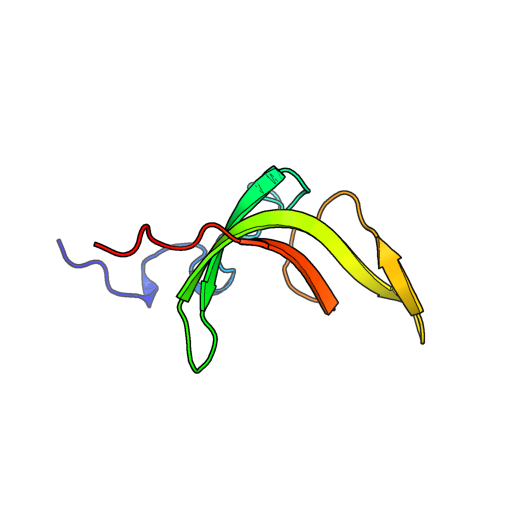72 PHE A C 1
ATOM 570 O O . PHE A 1 72 ? -12.764 -0.925 8.585 1.00 91.81 72 PHE A O 1
ATOM 577 N N . LEU A 1 73 ? -14.687 0.246 8.584 1.00 85.44 73 LEU A N 1
ATOM 578 C CA . LEU A 1 73 ? -14.690 0.503 10.019 1.00 85.44 73 LEU A CA 1
ATOM 579 C C . LEU A 1 73 ? -15.355 -0.664 10.758 1.00 85.44 73 LEU A C 1
ATOM 581 O O . LEU A 1 73 ? -16.291 -1.264 10.222 1.00 85.44 73 LEU A O 1
ATOM 585 N N . PRO A 1 74 ? -14.890 -0.999 11.974 1.00 80.69 74 PRO A N 1
ATOM 586 C CA . PRO A 1 74 ? -15.582 -1.971 12.804 1.00 80.69 74 PRO A CA 1
ATOM 587 C C . PRO A 1 74 ? -17.005 -1.483 13.077 1.00 80.69 74 PRO A C 1
ATOM 589 O O . PRO A 1 74 ? -17.226 -0.295 13.320 1.00 80.69 74 PRO A O 1
ATOM 592 N N . LEU A 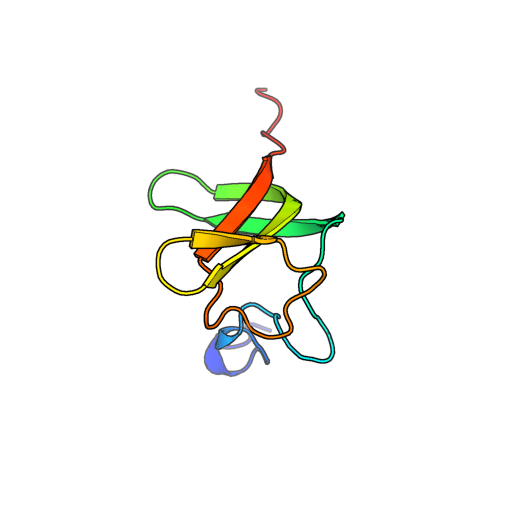1 75 ? -17.963 -2.408 13.049 1.00 80.19 75 LEU A N 1
ATOM 593 C CA . LEU A 1 75 ? -19.305 -2.131 13.543 1.00 80.19 75 LEU A CA 1
ATOM 594 C C . LEU A 1 75 ? -19.172 -1.799 15.032 1.00 80.19 75 LEU A C 1
ATOM 596 O O . LEU A 1 75 ? -18.628 -2.595 15.797 1.00 80.19 75 LEU A O 1
ATOM 600 N N . THR A 1 76 ? -19.596 -0.602 15.428 1.00 78.50 76 THR A N 1
ATOM 601 C CA . THR A 1 76 ? -19.723 -0.252 16.844 1.00 78.50 76 THR A CA 1
ATOM 602 C C . THR A 1 76 ? -20.759 -1.180 17.464 1.00 78.50 76 THR A C 1
ATOM 604 O O . THR A 1 76 ? -21.911 -1.167 17.028 1.00 78.50 76 THR A O 1
ATOM 607 N N . VAL A 1 77 ? -20.321 -1.996 18.423 1.00 54.09 77 VAL A N 1
ATOM 608 C CA . VAL A 1 77 ? -21.185 -2.787 19.311 1.00 54.09 77 VAL A CA 1
ATOM 609 C C . VAL A 1 77 ? -21.476 -1.962 20.551 1.00 54.09 77 VAL A C 1
ATOM 611 O O . VAL A 1 77 ? -20.506 -1.359 21.069 1.00 54.09 77 VAL A O 1
#

pLDDT: mean 86.6, std 11.68, range [48.06, 97.5]

Organism: Grifola frondosa (NCBI:txid5627)

Foldseek 3Di:
DDDDCVRDPCVVQVPQAPVRKDFFQDWDFDDDPPDIWIWTFHWWWFDDPPDIDTDGIGSGCPRTDDTDTDTDDDDDD

Secondary structure (DSSP, 8-state):
----GGGSTTTTTTT-SSSS-B-TT-EEEEE-SS-EEEEEEEEEEEEETTEEEEES-BS-STTEEEEEEEEEPPPP-

Radius of gyration: 14.49 Å; chains: 1; bounding box: 34×40×32 Å

Sequence (77 aa):
MIIKPNHVPNIASRNVSQINPLHPGCFVIMKNKKCMYIGEILDLYKKVSRRHGSVKEVASYSGLSYFSLRVFLPLTV